Protein AF-A0A2C9CNJ8-F1 (afdb_monomer)

Organism: NCBI:txid1690039

Mean predicted aligned error: 11.67 Å

InterPro domains:
  IPR010980 Cytoch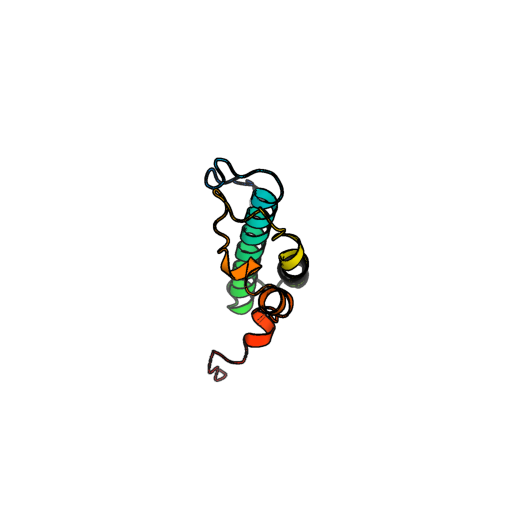rome c/b562 [SSF47175] (25-102)

Foldseek 3Di:
DDDDPPPPDPPPPPPPDPPCVPDDDLQVVLVVLVVQLVVLVVVCVCCVVVVDPDDPVSNVVSVCSNVVSVVCVLVSDDPPSCDPPHPDDCVCVVPVVCNVPPDPVVVCVVPPDPDDDD

Sequence (118 aa):
MRQYIIAITALCATTSTLAHAGATGIVLQRMESMKEMNEASKALALIRAGGLPFEPELLTRVTDLITNNADLIPAQYPDGSFAFPSEALLSIAQNRDDFEAAPPPWLIWPAVLPWHPI

Secondary structure (DSSP, 8-state):
-----------------TT-TT--HHHHHHHHHHHHHHHHHHHHHHHHTT-S---HHHHHHHHHHHHHHHHHTGGG--TTTTSTT----THHHHTHHHHHHPPPTTTSTTSS--PPP-

Structure (mmCIF, N/CA/C/O backbone):
data_AF-A0A2C9CNJ8-F1
#
_entry.id   AF-A0A2C9CNJ8-F1
#
loop_
_atom_site.group_PDB
_atom_site.id
_atom_site.type_symbol
_atom_site.label_atom_id
_atom_site.label_alt_id
_atom_site.label_comp_id
_atom_site.label_asym_id
_atom_site.label_entity_id
_atom_site.label_seq_id
_atom_site.pdbx_PDB_ins_code
_atom_site.Cartn_x
_atom_site.Cartn_y
_atom_site.Cartn_z
_atom_site.occupancy
_atom_site.B_iso_or_equiv
_atom_site.auth_seq_id
_atom_site.auth_comp_id
_atom_site.auth_asym_id
_atom_site.auth_atom_id
_atom_site.pdbx_P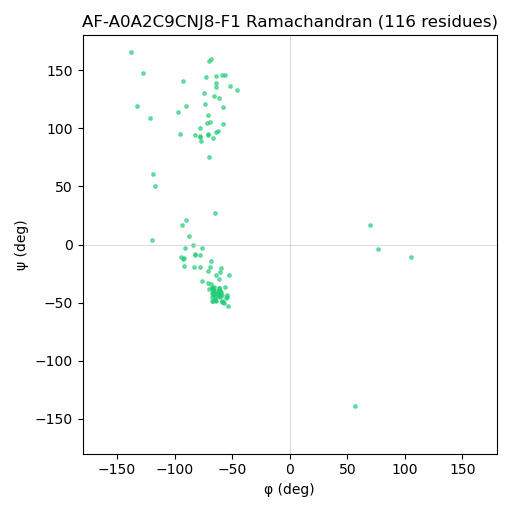DB_model_num
ATOM 1 N N . MET A 1 1 ? -23.565 28.881 34.604 1.00 40.00 1 MET A N 1
ATOM 2 C CA . MET A 1 1 ? -23.096 27.601 34.031 1.00 40.00 1 MET A CA 1
ATOM 3 C C . MET A 1 1 ? -22.437 27.911 32.697 1.00 40.00 1 MET A C 1
ATOM 5 O O . MET A 1 1 ? -23.115 28.431 31.823 1.00 40.00 1 MET A O 1
ATOM 9 N N . ARG A 1 2 ? -21.115 27.738 32.581 1.00 45.72 2 ARG A N 1
ATOM 10 C CA . ARG A 1 2 ? -20.352 28.100 31.377 1.00 45.72 2 ARG A CA 1
ATOM 11 C C . ARG A 1 2 ? -20.168 26.843 30.530 1.00 45.72 2 ARG A C 1
ATOM 13 O O . ARG A 1 2 ? -19.548 25.892 30.988 1.00 45.72 2 ARG A O 1
ATOM 20 N N . GLN A 1 3 ? -20.783 26.822 29.353 1.00 43.72 3 GLN A N 1
ATOM 21 C CA . GLN A 1 3 ? -20.676 25.725 28.394 1.00 43.72 3 GLN A CA 1
ATOM 22 C C . GLN A 1 3 ? -19.288 25.785 27.744 1.00 43.72 3 GLN A C 1
ATOM 24 O O . GLN A 1 3 ? -18.930 26.801 27.152 1.00 43.72 3 GLN A O 1
ATOM 29 N N . TYR A 1 4 ? -18.497 24.721 27.882 1.00 49.22 4 TYR A N 1
ATOM 30 C CA . TYR A 1 4 ? -17.244 24.547 27.152 1.00 49.22 4 TYR A CA 1
ATOM 31 C C . TYR A 1 4 ? -17.543 23.697 25.915 1.00 49.22 4 TYR A C 1
ATOM 33 O O . TYR A 1 4 ? -17.600 22.474 25.997 1.00 49.22 4 TYR A O 1
ATOM 41 N N . ILE A 1 5 ? -17.787 24.347 24.777 1.00 50.28 5 ILE A N 1
ATOM 42 C CA . ILE A 1 5 ? -17.814 23.674 23.476 1.00 50.28 5 ILE A CA 1
ATOM 43 C C . ILE A 1 5 ? -16.353 23.468 23.076 1.00 50.28 5 ILE A C 1
ATOM 45 O O . ILE A 1 5 ? -15.683 24.405 22.645 1.00 50.28 5 ILE A O 1
ATOM 49 N N . ILE A 1 6 ? -15.838 22.256 23.270 1.00 52.06 6 ILE A N 1
ATOM 50 C CA . ILE A 1 6 ? -14.551 21.851 22.701 1.00 52.06 6 ILE A CA 1
ATOM 51 C C . ILE A 1 6 ? -14.840 21.435 21.259 1.00 52.06 6 ILE A C 1
ATOM 53 O O . ILE A 1 6 ? -15.257 20.312 20.992 1.00 52.06 6 ILE A O 1
ATOM 57 N N . ALA A 1 7 ? -14.676 22.375 20.329 1.00 48.88 7 ALA A N 1
ATOM 58 C CA . ALA A 1 7 ? -14.656 22.074 18.907 1.00 48.88 7 ALA A CA 1
ATOM 59 C C . ALA A 1 7 ? -13.334 21.357 18.592 1.00 48.88 7 ALA A C 1
ATOM 61 O O . ALA A 1 7 ? -12.270 21.975 18.582 1.00 48.88 7 ALA A O 1
ATOM 62 N N . ILE A 1 8 ? -13.392 20.040 18.381 1.00 57.75 8 ILE A N 1
ATOM 63 C CA . ILE A 1 8 ? -12.258 19.270 17.866 1.00 57.75 8 ILE A CA 1
ATOM 64 C C . ILE A 1 8 ? -12.207 19.527 16.362 1.00 57.75 8 ILE A C 1
ATOM 66 O O . ILE A 1 8 ? -12.889 18.878 15.572 1.00 57.75 8 ILE A O 1
ATOM 70 N N . THR A 1 9 ? -11.425 20.525 15.964 1.00 52.34 9 THR A N 1
ATOM 71 C CA . THR A 1 9 ? -11.085 20.747 14.561 1.00 52.34 9 THR A CA 1
ATOM 72 C C . THR A 1 9 ? -10.167 19.610 14.123 1.00 52.34 9 THR A C 1
ATOM 74 O O . THR A 1 9 ? -9.000 19.565 14.514 1.00 52.34 9 THR A O 1
ATOM 77 N N . ALA A 1 10 ? -10.698 18.668 13.343 1.00 53.75 10 ALA A N 1
ATOM 78 C CA . ALA A 1 10 ? -9.917 17.613 12.711 1.00 53.75 10 ALA A CA 1
ATOM 79 C C . ALA A 1 10 ? -8.939 18.244 11.706 1.00 53.75 10 ALA A C 1
ATOM 81 O O . ALA A 1 10 ? -9.296 18.583 10.579 1.00 53.75 10 ALA A O 1
ATOM 82 N N . LEU A 1 11 ? -7.698 18.447 12.144 1.00 55.81 11 LEU A N 1
ATOM 83 C CA . LEU A 1 11 ? -6.603 18.881 11.293 1.00 55.81 11 LEU A CA 1
ATOM 84 C C . LEU A 1 11 ? -6.122 17.671 10.481 1.00 55.81 11 LEU A C 1
ATOM 86 O O . LEU A 1 11 ? -5.217 16.952 10.899 1.00 55.81 11 LEU A O 1
ATOM 90 N N . CYS A 1 12 ? -6.721 17.447 9.311 1.00 50.50 12 CYS A N 1
ATOM 91 C CA . CYS A 1 12 ? -6.117 16.616 8.269 1.00 50.50 12 CYS A CA 1
ATOM 92 C C . CYS A 1 12 ? -4.905 17.361 7.689 1.00 50.50 12 CYS A C 1
ATOM 94 O O . CYS A 1 12 ? -4.959 17.936 6.605 1.00 50.50 12 CYS A O 1
ATOM 96 N N . ALA A 1 13 ? -3.801 17.382 8.434 1.00 50.28 13 ALA A N 1
ATOM 97 C CA . ALA A 1 13 ? -2.503 17.714 7.876 1.00 50.28 13 ALA A CA 1
ATOM 98 C C . ALA A 1 13 ? -1.991 16.472 7.138 1.00 50.28 13 ALA A C 1
ATOM 100 O O . ALA A 1 13 ? -1.374 15.590 7.736 1.00 50.28 13 ALA A O 1
ATOM 101 N N . THR A 1 14 ? -2.256 16.388 5.835 1.00 51.00 14 THR A N 1
ATOM 102 C CA . THR A 1 14 ? -1.557 15.444 4.960 1.00 51.00 14 THR A CA 1
ATOM 103 C C . THR A 1 14 ? -0.098 15.877 4.893 1.00 51.00 14 THR A C 1
ATOM 105 O O . THR A 1 14 ? 0.286 16.723 4.087 1.00 51.00 14 THR A O 1
ATOM 108 N N . THR A 1 15 ? 0.728 15.342 5.788 1.00 49.34 15 THR A N 1
ATOM 109 C CA . THR A 1 15 ? 2.177 15.451 5.666 1.00 49.34 15 THR A CA 1
ATOM 110 C C . THR A 1 15 ? 2.596 14.554 4.504 1.00 49.34 15 THR A C 1
ATOM 112 O O . THR A 1 15 ? 2.775 13.341 4.645 1.00 49.34 15 THR A O 1
A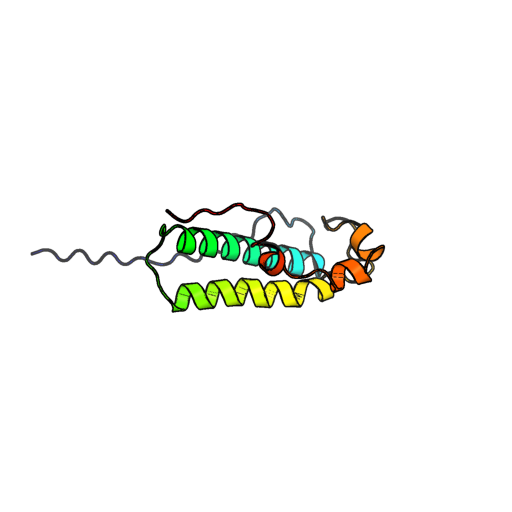TOM 115 N N . SER A 1 16 ? 2.711 15.139 3.313 1.00 48.66 16 SER A N 1
ATOM 116 C CA . SER A 1 16 ? 3.489 14.551 2.228 1.00 48.66 16 SER A CA 1
ATOM 117 C C . SER A 1 16 ? 4.929 14.497 2.725 1.00 48.66 16 SER A C 1
ATOM 119 O O . SER A 1 16 ? 5.647 15.493 2.795 1.00 48.66 16 SER A O 1
ATOM 121 N N . THR A 1 17 ? 5.315 13.328 3.224 1.00 48.69 17 THR A N 1
ATOM 122 C CA . THR A 1 17 ? 6.645 13.098 3.760 1.00 48.69 17 THR A CA 1
ATOM 123 C C . THR A 1 17 ? 7.646 13.315 2.633 1.00 48.69 17 THR A C 1
ATOM 125 O O . THR A 1 17 ? 7.579 12.661 1.591 1.00 48.69 17 THR A O 1
ATOM 128 N N . LEU A 1 18 ? 8.622 14.191 2.880 1.00 54.38 18 LEU A N 1
ATOM 129 C CA . LEU A 1 18 ? 9.824 14.424 2.068 1.00 54.38 18 LEU A CA 1
ATOM 130 C C . LEU A 1 18 ? 10.759 13.185 2.033 1.00 54.38 18 LEU A C 1
ATOM 132 O O . LEU A 1 18 ? 11.969 13.312 1.911 1.00 54.38 18 LEU A O 1
ATOM 136 N N . ALA A 1 19 ? 10.198 11.984 2.198 1.00 53.88 19 ALA A N 1
ATOM 137 C CA . ALA A 1 19 ? 10.857 10.684 2.120 1.00 53.88 19 ALA A CA 1
ATOM 138 C C . ALA A 1 19 ? 10.785 10.091 0.700 1.00 53.88 19 ALA A C 1
ATOM 140 O O . ALA A 1 19 ? 11.593 9.244 0.349 1.00 53.88 19 ALA A O 1
ATOM 141 N N . HIS A 1 20 ? 9.869 10.580 -0.143 1.00 55.66 20 HIS A N 1
ATOM 142 C CA . HIS A 1 20 ? 9.702 10.143 -1.535 1.00 55.66 20 HIS A CA 1
ATOM 143 C C . HIS A 1 20 ? 10.546 10.962 -2.522 1.00 55.66 20 HIS A C 1
ATOM 145 O O . HIS A 1 20 ? 10.193 11.055 -3.696 1.00 55.66 20 HIS A O 1
ATOM 151 N N . ALA A 1 21 ? 11.608 11.637 -2.064 1.00 61.12 21 ALA A N 1
ATOM 152 C CA . ALA A 1 21 ? 12.379 12.562 -2.893 1.00 61.12 21 ALA A CA 1
ATOM 153 C C . ALA A 1 21 ? 12.930 11.845 -4.144 1.00 61.12 21 ALA A C 1
ATOM 155 O O . ALA A 1 21 ? 13.884 11.076 -4.067 1.00 61.12 21 ALA A O 1
ATOM 156 N N . GLY A 1 22 ? 12.295 12.092 -5.296 1.00 71.19 22 GLY A N 1
ATOM 157 C CA . GLY A 1 22 ? 12.639 11.501 -6.593 1.00 71.19 22 GLY A CA 1
ATOM 158 C C . GLY A 1 22 ? 11.689 10.408 -7.097 1.00 71.19 22 GLY A C 1
ATOM 159 O O . GLY A 1 22 ? 11.788 10.036 -8.266 1.00 71.19 22 GLY A O 1
ATOM 160 N N . ALA A 1 23 ? 10.760 9.903 -6.276 1.00 82.50 23 ALA A N 1
ATOM 161 C CA . ALA A 1 23 ? 9.764 8.932 -6.726 1.00 82.50 23 ALA A CA 1
ATOM 162 C C . ALA A 1 23 ? 8.695 9.625 -7.571 1.00 82.50 23 ALA A C 1
ATOM 164 O O . ALA A 1 23 ? 8.137 10.651 -7.188 1.00 82.50 23 ALA A O 1
ATOM 165 N N . THR A 1 24 ? 8.410 9.056 -8.738 1.00 85.12 24 THR A N 1
ATOM 166 C CA . THR A 1 24 ? 7.373 9.533 -9.656 1.00 85.12 24 THR A CA 1
ATOM 167 C C . THR A 1 24 ? 6.595 8.342 -10.213 1.00 85.12 24 THR A C 1
ATOM 169 O O . THR A 1 24 ? 7.021 7.190 -10.081 1.00 85.12 24 THR A O 1
ATOM 172 N N . GLY A 1 25 ? 5.436 8.608 -10.819 1.00 91.31 25 GLY A N 1
ATOM 173 C CA . GLY A 1 25 ? 4.616 7.578 -11.457 1.00 91.31 25 GLY A CA 1
ATOM 174 C C . GLY A 1 25 ? 4.233 6.438 -10.508 1.00 91.31 25 GLY A C 1
ATOM 175 O O . GLY A 1 25 ? 3.929 6.669 -9.338 1.00 91.31 25 GLY A O 1
ATOM 176 N N . ILE A 1 26 ? 4.274 5.202 -11.014 1.00 93.81 26 ILE A N 1
ATOM 177 C CA . ILE A 1 26 ? 3.814 4.005 -10.290 1.00 93.81 26 ILE A CA 1
ATOM 178 C C . ILE A 1 26 ? 4.596 3.734 -8.995 1.00 93.81 26 ILE A C 1
ATOM 180 O O . ILE A 1 26 ? 4.039 3.216 -8.030 1.00 93.81 26 ILE A O 1
ATOM 184 N N . VAL A 1 27 ? 5.877 4.126 -8.942 1.00 93.00 27 VAL A N 1
ATOM 185 C CA . VAL A 1 27 ? 6.712 3.959 -7.742 1.00 93.00 27 VAL A CA 1
ATOM 186 C C . VAL A 1 27 ? 6.212 4.860 -6.616 1.00 93.00 27 VAL A C 1
ATOM 188 O O . VAL A 1 27 ? 6.106 4.406 -5.483 1.00 93.00 27 VAL A O 1
ATOM 191 N N . LEU A 1 28 ? 5.846 6.109 -6.925 1.00 90.88 28 LEU A N 1
ATOM 192 C CA . LEU A 1 28 ? 5.253 7.009 -5.935 1.00 90.88 28 LEU A CA 1
ATOM 193 C C . LEU A 1 28 ? 3.888 6.491 -5.471 1.00 90.88 28 LEU A C 1
ATOM 195 O O . LEU A 1 28 ? 3.659 6.378 -4.271 1.00 90.88 28 LEU A O 1
ATOM 199 N N . GLN A 1 29 ? 3.027 6.108 -6.419 1.00 91.75 29 GLN A N 1
ATOM 200 C CA . GLN A 1 29 ? 1.673 5.626 -6.129 1.00 91.75 29 GLN A CA 1
ATOM 201 C C . GLN A 1 29 ? 1.679 4.455 -5.141 1.00 91.75 29 GLN A C 1
ATOM 203 O O . GLN A 1 29 ? 0.935 4.471 -4.165 1.00 91.75 29 GLN A O 1
ATOM 208 N N . ARG A 1 30 ? 2.562 3.467 -5.331 1.00 92.94 30 ARG A N 1
ATOM 209 C CA . ARG A 1 30 ? 2.621 2.321 -4.416 1.00 92.94 30 ARG A CA 1
ATOM 210 C C . ARG A 1 30 ? 3.182 2.653 -3.043 1.00 92.94 30 ARG A C 1
ATOM 212 O O . ARG A 1 30 ? 2.769 2.057 -2.055 1.00 92.94 30 ARG A O 1
ATOM 219 N N . MET A 1 31 ? 4.122 3.594 -2.960 1.00 91.38 31 MET A N 1
ATOM 220 C CA . MET A 1 31 ? 4.649 4.033 -1.668 1.00 91.38 31 MET A CA 1
ATOM 221 C C . MET A 1 31 ? 3.565 4.771 -0.866 1.00 91.38 31 MET A C 1
ATOM 223 O O . MET A 1 31 ? 3.447 4.554 0.340 1.00 91.38 31 MET A O 1
ATOM 227 N N . GLU A 1 32 ? 2.726 5.567 -1.536 1.00 91.00 32 GLU A N 1
ATOM 228 C CA . GLU A 1 32 ? 1.552 6.206 -0.930 1.00 91.00 32 GLU A CA 1
ATOM 229 C C . GLU A 1 32 ? 0.504 5.173 -0.485 1.00 91.00 32 GLU A C 1
ATOM 231 O O . GLU A 1 32 ? 0.093 5.204 0.677 1.00 91.00 32 GLU A O 1
ATOM 236 N N . SER A 1 33 ? 0.160 4.202 -1.340 1.00 89.94 33 SER A N 1
ATOM 237 C CA . SER A 1 33 ? -0.729 3.079 -0.989 1.00 89.94 33 SER A CA 1
ATOM 238 C C . SER A 1 33 ? -0.230 2.293 0.229 1.00 89.94 33 SER A C 1
ATOM 240 O O . SER A 1 33 ? -0.983 2.019 1.165 1.00 89.94 33 SER A O 1
ATOM 242 N N . MET A 1 34 ? 1.065 1.968 0.276 1.00 90.31 34 MET A N 1
ATOM 243 C CA . MET A 1 34 ? 1.668 1.257 1.409 1.00 90.31 34 MET A CA 1
ATOM 244 C C . MET A 1 34 ? 1.648 2.087 2.698 1.00 90.31 34 MET A C 1
ATOM 246 O O . MET A 1 34 ? 1.447 1.536 3.785 1.00 90.31 34 MET A O 1
ATOM 250 N N . LYS A 1 35 ? 1.832 3.410 2.604 1.00 88.31 35 LYS A N 1
ATOM 251 C CA . LYS A 1 35 ? 1.717 4.316 3.753 1.00 88.31 35 LYS A CA 1
ATOM 252 C C . LYS A 1 35 ? 0.290 4.328 4.304 1.00 88.31 35 LYS A C 1
ATOM 254 O O . LYS A 1 35 ? 0.117 4.152 5.509 1.00 88.31 35 LYS A O 1
ATOM 259 N N . GLU A 1 36 ? -0.707 4.485 3.439 1.00 90.62 36 GLU A N 1
ATOM 260 C CA . GLU A 1 36 ? -2.119 4.479 3.830 1.00 90.62 36 GLU A CA 1
ATOM 261 C C . GLU A 1 36 ? -2.515 3.142 4.475 1.00 90.62 36 GLU A C 1
ATOM 263 O O . GLU A 1 36 ? -3.099 3.115 5.561 1.00 90.62 36 GLU A O 1
ATOM 268 N N . MET A 1 37 ? -2.101 2.020 3.879 1.00 89.06 37 MET A N 1
ATOM 269 C CA . MET A 1 37 ? -2.345 0.688 4.433 1.00 89.06 37 MET A CA 1
ATOM 270 C C . MET A 1 37 ? -1.683 0.492 5.811 1.00 89.06 37 MET A C 1
ATOM 272 O O . MET A 1 37 ? -2.274 -0.134 6.697 1.00 89.06 37 MET A O 1
ATOM 276 N N . ASN A 1 38 ? -0.482 1.038 6.036 1.00 87.50 38 ASN A N 1
ATOM 277 C CA . ASN A 1 38 ? 0.198 1.005 7.339 1.00 87.50 38 ASN A CA 1
ATOM 278 C C . ASN A 1 38 ? -0.576 1.806 8.401 1.00 87.50 38 ASN A C 1
ATOM 280 O O . ASN A 1 38 ? -0.801 1.320 9.512 1.00 87.50 38 ASN A O 1
ATOM 284 N N . GLU A 1 39 ? -1.016 3.017 8.060 1.00 89.50 39 GLU A N 1
ATOM 285 C CA . GLU A 1 39 ? -1.824 3.859 8.948 1.00 89.50 39 GLU A CA 1
ATOM 286 C C . GLU A 1 39 ? -3.158 3.183 9.306 1.00 89.50 39 GLU A C 1
ATOM 288 O O . GLU A 1 39 ? -3.506 3.100 10.488 1.00 89.50 39 GLU A O 1
ATOM 293 N N . ALA A 1 40 ? -3.846 2.598 8.322 1.00 89.81 40 ALA A N 1
ATOM 294 C CA . ALA A 1 40 ? -5.067 1.829 8.540 1.00 89.81 40 ALA A CA 1
ATOM 295 C C . ALA A 1 40 ? -4.817 0.594 9.430 1.00 89.81 40 ALA A C 1
ATOM 297 O O . ALA A 1 40 ? -5.542 0.360 10.398 1.00 89.81 40 ALA A O 1
ATOM 298 N N . SER A 1 41 ? -3.737 -0.155 9.189 1.00 88.12 41 SER A N 1
ATOM 299 C CA . SER A 1 41 ? -3.372 -1.323 10.006 1.00 88.12 41 SER A CA 1
ATOM 300 C C . SER A 1 41 ? -3.126 -0.956 11.476 1.00 88.12 41 SER A C 1
ATOM 302 O O . SER A 1 41 ? -3.549 -1.677 12.383 1.00 88.12 41 SER A O 1
ATOM 304 N N . LYS A 1 42 ? -2.494 0.196 11.737 1.00 88.88 42 LYS A N 1
ATOM 305 C CA . LYS A 1 42 ? -2.310 0.727 13.099 1.00 88.88 42 LYS A CA 1
ATOM 306 C C . LYS A 1 42 ? -3.636 1.101 13.753 1.00 88.88 42 LYS A C 1
ATOM 308 O O . LYS A 1 42 ? -3.845 0.773 14.921 1.00 88.88 42 LYS A O 1
ATOM 313 N N . ALA A 1 43 ? -4.535 1.753 13.017 1.00 89.31 43 ALA A N 1
ATOM 314 C CA . ALA A 1 43 ? -5.864 2.086 13.521 1.00 89.31 43 ALA A CA 1
ATOM 315 C C . ALA A 1 43 ? -6.656 0.820 13.891 1.00 89.31 43 ALA A C 1
ATOM 317 O O . ALA A 1 43 ? -7.235 0.755 14.977 1.00 89.31 43 ALA A O 1
ATOM 318 N N . LEU A 1 44 ? -6.605 -0.220 13.052 1.00 89.12 44 LEU A N 1
ATOM 319 C CA . LEU A 1 44 ? -7.245 -1.507 13.327 1.00 89.12 44 LEU A CA 1
ATOM 320 C C . LEU A 1 44 ? -6.692 -2.165 14.599 1.00 89.12 44 LEU A C 1
ATOM 322 O O . LEU A 1 44 ? -7.461 -2.667 15.421 1.00 89.12 44 LEU A O 1
ATOM 326 N N . ALA A 1 45 ? -5.369 -2.135 14.793 1.00 87.06 45 ALA A N 1
ATOM 327 C CA . ALA A 1 45 ? -4.734 -2.657 16.001 1.00 87.06 45 ALA A CA 1
ATOM 328 C C . ALA A 1 45 ? -5.195 -1.913 17.268 1.00 87.06 45 ALA A C 1
ATOM 330 O O . ALA A 1 45 ? -5.467 -2.552 18.284 1.00 87.06 45 ALA A O 1
ATOM 331 N N . LEU A 1 46 ? -5.344 -0.584 17.201 1.00 88.06 46 LEU A N 1
ATOM 332 C CA . LEU A 1 46 ? -5.855 0.226 18.312 1.00 88.06 46 LEU A CA 1
ATOM 333 C C . LEU A 1 46 ? -7.325 -0.072 18.631 1.00 88.06 46 LEU A C 1
ATOM 335 O O . LEU A 1 46 ? -7.660 -0.216 19.807 1.00 88.06 46 LEU A O 1
ATOM 339 N N . ILE A 1 47 ? -8.183 -0.217 17.612 1.00 86.38 47 ILE A N 1
ATOM 340 C CA . ILE A 1 47 ? -9.589 -0.628 17.787 1.00 86.38 47 ILE A CA 1
ATOM 341 C C . ILE A 1 47 ? -9.645 -1.992 18.483 1.00 86.38 47 ILE A C 1
ATOM 343 O O . ILE A 1 47 ? -10.337 -2.150 19.487 1.00 86.38 47 ILE A O 1
ATOM 347 N N . ARG A 1 48 ? -8.868 -2.967 17.995 1.00 87.00 48 ARG A N 1
ATOM 348 C CA . ARG A 1 48 ? -8.811 -4.320 18.566 1.00 87.00 48 ARG A CA 1
ATOM 349 C C . ARG A 1 48 ? -8.331 -4.328 20.017 1.00 87.00 48 ARG A C 1
ATOM 351 O O . ARG A 1 48 ? -8.821 -5.125 20.809 1.00 87.00 48 ARG A O 1
ATOM 358 N N . ALA A 1 49 ? -7.377 -3.467 20.359 1.00 88.19 49 ALA A N 1
ATOM 359 C CA . ALA A 1 49 ? -6.853 -3.347 21.716 1.00 88.19 49 ALA A CA 1
ATOM 360 C C . ALA A 1 49 ? -7.801 -2.603 22.679 1.00 88.19 49 ALA A C 1
ATOM 362 O O . ALA A 1 49 ? -7.471 -2.461 23.854 1.00 88.19 49 ALA A O 1
ATOM 363 N N . GLY A 1 50 ? -8.944 -2.092 22.201 1.00 89.44 50 GLY A N 1
ATOM 364 C CA . GLY A 1 50 ? 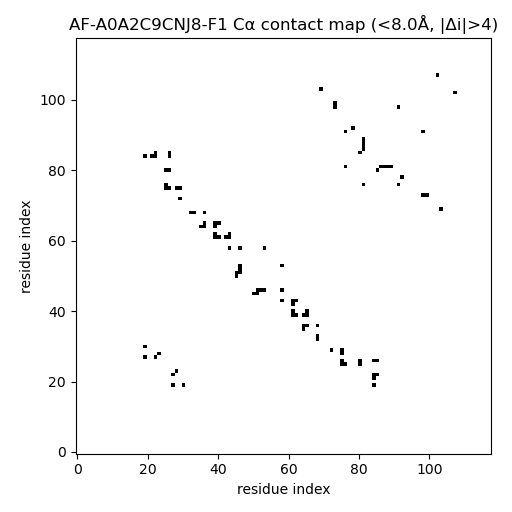-9.840 -1.245 22.993 1.00 89.44 50 GLY A CA 1
ATOM 365 C C . GLY A 1 50 ? -9.259 0.142 23.294 1.00 89.44 50 GLY A C 1
ATOM 366 O O . GLY A 1 50 ? -9.739 0.828 24.192 1.00 89.44 50 GLY A O 1
ATOM 367 N N . GLY A 1 51 ? -8.218 0.562 22.565 1.00 85.00 51 GLY A N 1
ATOM 368 C CA . GLY A 1 51 ? -7.572 1.869 22.723 1.00 85.00 51 GLY A CA 1
ATOM 369 C C . GLY A 1 51 ? -8.351 3.026 22.091 1.00 85.00 51 GLY A C 1
ATOM 370 O O . GLY A 1 51 ? -8.005 4.186 22.303 1.00 85.00 51 GLY A O 1
ATOM 371 N N . LEU A 1 52 ? -9.398 2.718 21.323 1.00 81.75 52 LEU A N 1
ATOM 372 C CA . LEU A 1 52 ? -10.343 3.671 20.748 1.00 81.75 52 LEU A CA 1
ATOM 373 C C . LEU A 1 52 ? -11.773 3.247 21.110 1.00 81.75 52 LEU A C 1
ATOM 375 O O . LEU A 1 52 ? -12.036 2.043 21.196 1.00 81.75 52 LEU A O 1
ATOM 379 N N . PRO A 1 53 ? -12.709 4.199 21.286 1.00 85.44 53 PRO A N 1
ATOM 380 C CA . PRO A 1 53 ? -14.131 3.884 21.320 1.00 85.44 53 PRO A CA 1
ATOM 381 C C . PRO A 1 53 ? -14.521 3.070 20.085 1.00 85.44 53 PRO A C 1
ATOM 383 O O . PRO A 1 53 ? -14.074 3.359 18.972 1.00 85.44 53 PRO A O 1
ATOM 386 N N . PHE A 1 54 ? -15.326 2.030 20.286 1.00 85.31 54 PHE A N 1
ATOM 387 C CA . PHE A 1 54 ? -15.792 1.209 19.180 1.00 85.31 54 PHE A CA 1
ATOM 388 C C . PHE A 1 54 ? -16.800 1.992 18.335 1.00 85.31 54 PHE A C 1
ATOM 390 O O . PHE A 1 54 ? -17.918 2.244 18.775 1.00 85.31 54 PHE A O 1
ATOM 397 N N . GLU A 1 55 ? -16.399 2.321 17.110 1.00 93.19 55 GLU A N 1
ATOM 398 C CA . GLU A 1 55 ? -17.222 3.000 16.110 1.00 93.19 55 GLU A CA 1
ATOM 399 C C . GLU A 1 55 ? -17.309 2.111 14.854 1.00 93.19 55 GLU A C 1
ATOM 401 O O . GLU A 1 55 ? -16.306 1.956 14.147 1.00 93.19 55 GLU A O 1
ATOM 406 N N . PRO A 1 56 ? -18.471 1.499 14.546 1.00 92.00 56 PRO A N 1
ATOM 407 C CA . PRO A 1 56 ? -18.617 0.571 13.417 1.00 92.00 56 PRO A CA 1
ATOM 408 C C . PRO A 1 56 ? -18.210 1.165 12.063 1.00 92.00 56 PRO A C 1
ATOM 410 O O . PRO A 1 56 ? -17.618 0.479 11.226 1.00 92.00 56 PRO A O 1
ATOM 413 N N . GLU A 1 57 ? -18.495 2.451 11.853 1.00 94.31 57 GLU A N 1
ATOM 414 C CA . GLU A 1 57 ? -18.129 3.166 10.627 1.00 94.31 57 GLU A CA 1
ATOM 415 C C . GLU A 1 57 ? -16.612 3.323 10.484 1.00 94.31 57 GLU A C 1
ATOM 417 O O . GLU A 1 57 ? -16.075 3.202 9.382 1.00 94.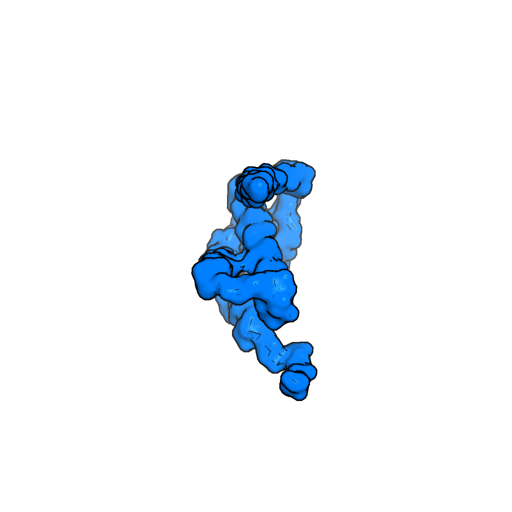31 57 GLU A O 1
ATOM 422 N N . LEU A 1 58 ? -15.905 3.559 11.596 1.00 90.75 58 LEU A N 1
ATOM 423 C CA . LEU A 1 58 ? -14.447 3.633 11.604 1.00 90.75 58 LEU A CA 1
ATOM 424 C C . LEU A 1 58 ? -13.837 2.266 11.295 1.00 90.75 58 LEU A C 1
ATOM 426 O O . LEU A 1 58 ? -12.927 2.187 10.474 1.00 90.75 58 LEU A O 1
ATOM 430 N N . LEU A 1 59 ? -14.352 1.202 11.921 1.00 91.94 59 LEU A N 1
ATOM 431 C CA . LEU A 1 59 ? -13.897 -0.161 11.653 1.00 91.94 59 LEU A CA 1
ATOM 432 C C . LEU A 1 59 ? -14.060 -0.508 10.170 1.00 91.94 59 LEU A C 1
ATOM 434 O O . LEU A 1 59 ? -13.090 -0.936 9.555 1.00 91.94 59 LEU A O 1
ATOM 438 N N . THR A 1 60 ? -15.242 -0.248 9.601 1.00 93.81 60 THR A N 1
ATOM 439 C CA . THR A 1 60 ? -15.543 -0.513 8.184 1.00 93.81 60 THR A CA 1
ATOM 440 C C . THR A 1 60 ? -14.593 0.255 7.267 1.00 93.81 60 THR A C 1
ATOM 442 O O . THR A 1 60 ? -13.931 -0.331 6.419 1.00 93.81 60 THR A O 1
ATOM 445 N N . ARG A 1 61 ? -14.429 1.563 7.495 1.00 93.69 61 ARG A N 1
ATOM 446 C CA . ARG A 1 61 ? -13.523 2.400 6.697 1.00 93.69 61 ARG A CA 1
ATOM 447 C C . ARG A 1 61 ? -12.078 1.901 6.743 1.00 93.69 61 ARG A C 1
ATOM 449 O O . ARG A 1 61 ? -11.405 1.874 5.719 1.00 93.69 61 ARG A O 1
ATOM 456 N N . VAL A 1 62 ? -11.590 1.531 7.926 1.00 92.62 62 VAL A N 1
ATOM 457 C CA . VAL A 1 62 ? -10.220 1.035 8.102 1.00 92.62 62 VAL A CA 1
ATOM 458 C C . VAL A 1 62 ? -10.033 -0.314 7.407 1.00 92.62 62 VAL A C 1
ATOM 460 O O . VAL A 1 62 ? -9.012 -0.518 6.753 1.00 92.62 62 VAL A O 1
ATOM 463 N N . THR A 1 63 ? -11.006 -1.224 7.501 1.00 90.94 63 THR A N 1
ATOM 464 C CA . THR A 1 63 ? -10.941 -2.511 6.796 1.00 90.94 63 THR A CA 1
ATOM 465 C C . THR A 1 63 ? -11.028 -2.345 5.282 1.00 90.94 63 THR A C 1
ATOM 467 O O . THR A 1 63 ? -10.293 -3.020 4.562 1.00 90.94 63 THR A O 1
ATOM 470 N N . ASP A 1 64 ? -11.845 -1.411 4.795 1.00 93.50 64 ASP A N 1
ATOM 471 C CA . ASP A 1 64 ? -11.958 -1.101 3.367 1.00 93.50 64 ASP A CA 1
ATOM 472 C C . ASP A 1 64 ? -10.642 -0.533 2.822 1.00 93.50 64 ASP A C 1
ATOM 474 O O . ASP A 1 64 ? -10.178 -0.945 1.766 1.00 93.50 64 ASP A O 1
ATOM 478 N N . LEU A 1 65 ? -9.983 0.369 3.557 1.00 91.44 65 LEU A N 1
ATOM 479 C CA . LEU A 1 65 ? -8.679 0.907 3.153 1.00 91.44 65 LEU A CA 1
ATOM 480 C C . LEU A 1 65 ? -7.609 -0.180 3.028 1.00 91.44 65 LEU A C 1
ATOM 482 O O . LEU A 1 65 ? -6.817 -0.152 2.088 1.00 91.44 65 LEU A O 1
ATOM 486 N N . ILE A 1 66 ? -7.584 -1.132 3.963 1.00 89.94 66 ILE A N 1
ATOM 487 C CA . ILE A 1 66 ? -6.624 -2.242 3.948 1.00 89.94 66 ILE A CA 1
ATOM 488 C C . ILE A 1 66 ? -6.905 -3.184 2.772 1.00 89.94 66 ILE A C 1
ATOM 490 O O . ILE A 1 66 ? -5.984 -3.534 2.037 1.00 89.94 66 ILE A O 1
ATOM 494 N N . THR A 1 67 ? -8.163 -3.588 2.592 1.00 90.44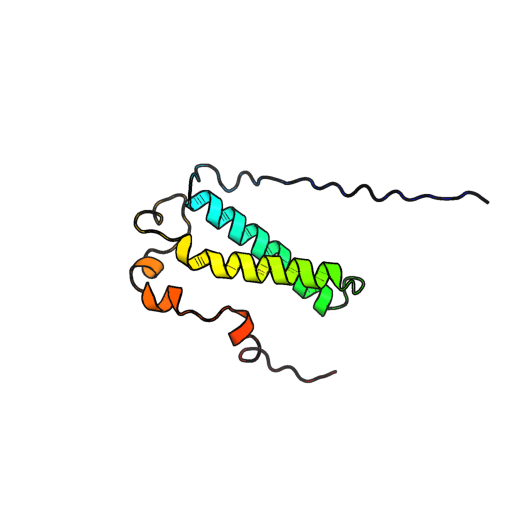 67 THR A N 1
ATOM 495 C CA . THR A 1 67 ? -8.563 -4.539 1.541 1.00 90.44 67 THR A CA 1
ATOM 496 C C . THR A 1 67 ? -8.381 -3.946 0.148 1.00 90.44 67 THR A C 1
ATOM 498 O O . THR A 1 67 ? -7.691 -4.545 -0.672 1.00 90.44 67 THR A O 1
ATOM 501 N N . ASN A 1 68 ? -8.863 -2.722 -0.081 1.00 90.81 68 ASN A N 1
ATOM 502 C CA . ASN A 1 68 ? -8.710 -2.040 -1.365 1.00 90.81 68 ASN A CA 1
ATOM 503 C C . ASN A 1 68 ? -7.236 -1.823 -1.732 1.00 90.81 68 ASN A C 1
ATOM 505 O O . ASN A 1 68 ? -6.859 -2.033 -2.881 1.00 90.81 68 ASN A O 1
ATOM 509 N N . ASN A 1 69 ? -6.384 -1.415 -0.780 1.00 89.19 69 ASN A N 1
ATOM 510 C CA . ASN A 1 69 ? -4.957 -1.261 -1.072 1.00 89.19 69 ASN A CA 1
ATOM 511 C C . ASN A 1 69 ? -4.294 -2.609 -1.371 1.00 89.19 69 ASN A C 1
ATOM 513 O O . ASN A 1 69 ? -3.481 -2.673 -2.289 1.00 89.19 69 ASN A O 1
ATOM 517 N N . ALA A 1 70 ? -4.646 -3.682 -0.659 1.00 88.12 70 ALA A N 1
ATOM 518 C CA . ALA A 1 70 ? -4.081 -5.003 -0.922 1.00 88.12 70 ALA A CA 1
ATOM 519 C C . ALA A 1 70 ? -4.441 -5.546 -2.310 1.00 88.12 70 ALA A C 1
ATOM 521 O O . ALA A 1 70 ? -3.564 -6.080 -2.987 1.00 88.12 70 ALA A O 1
ATOM 522 N N . ASP A 1 71 ? -5.675 -5.335 -2.769 1.00 89.06 71 ASP A N 1
ATOM 523 C CA . ASP A 1 71 ? -6.113 -5.753 -4.106 1.00 89.06 71 ASP A CA 1
ATOM 524 C C . ASP A 1 71 ? -5.348 -5.024 -5.228 1.00 89.06 71 ASP A C 1
ATOM 526 O O . ASP A 1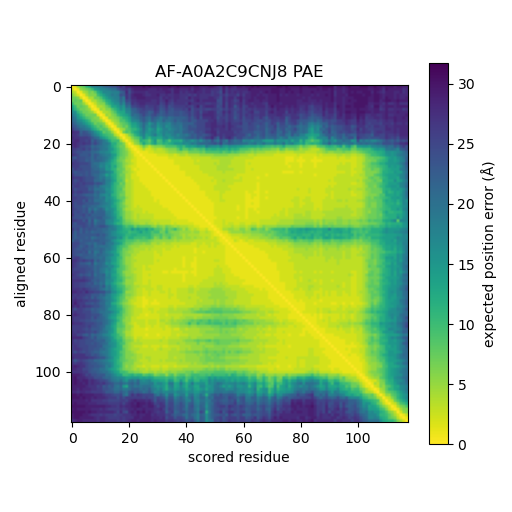 71 ? -5.178 -5.554 -6.328 1.00 89.06 71 ASP A O 1
ATOM 530 N N . LEU A 1 72 ? -4.836 -3.819 -4.956 1.00 89.62 72 LEU A N 1
ATOM 531 C CA . LEU A 1 72 ? -4.048 -3.032 -5.909 1.00 89.62 72 LEU A CA 1
ATOM 532 C C . LEU A 1 72 ? -2.564 -3.423 -5.956 1.00 89.62 72 LEU A C 1
ATOM 534 O O . LEU A 1 72 ? -1.895 -3.093 -6.940 1.00 89.62 72 LEU A O 1
ATOM 538 N N . ILE A 1 73 ? -2.040 -4.108 -4.930 1.00 89.69 73 ILE A N 1
ATOM 539 C CA . ILE A 1 73 ? -0.602 -4.387 -4.787 1.00 89.69 73 ILE A CA 1
ATOM 540 C C . ILE A 1 73 ? -0.026 -5.060 -6.039 1.00 89.69 73 ILE A C 1
ATOM 542 O O . ILE A 1 73 ? 0.929 -4.505 -6.577 1.00 89.69 73 ILE A O 1
ATOM 546 N N . PRO A 1 74 ? -0.571 -6.167 -6.580 1.00 90.50 74 PRO A N 1
ATOM 547 C CA . PRO A 1 74 ? 0.019 -6.836 -7.744 1.00 90.50 74 PRO A CA 1
ATOM 548 C C . PRO A 1 74 ? 0.226 -5.919 -8.959 1.00 90.50 74 PRO A C 1
ATOM 550 O O . PRO A 1 74 ? 1.297 -5.901 -9.574 1.00 90.50 74 PRO A O 1
ATOM 553 N N . ALA A 1 75 ? -0.769 -5.079 -9.258 1.00 91.69 75 ALA A N 1
ATOM 554 C CA . ALA A 1 75 ? -0.750 -4.166 -10.400 1.00 91.69 75 ALA A CA 1
ATOM 555 C C . ALA A 1 75 ? 0.277 -3.024 -10.253 1.00 91.69 75 ALA A C 1
ATOM 557 O O . ALA A 1 75 ? 0.687 -2.416 -11.243 1.00 91.69 75 ALA A O 1
ATOM 558 N N . GLN A 1 76 ? 0.725 -2.739 -9.029 1.00 93.69 76 GLN A N 1
ATOM 559 C CA . GLN A 1 76 ? 1.662 -1.661 -8.719 1.00 93.69 76 GLN A CA 1
ATOM 560 C C . GLN A 1 76 ? 3.149 -2.032 -8.903 1.00 93.69 76 GLN A C 1
ATOM 562 O O . GLN A 1 76 ? 4.030 -1.180 -8.726 1.00 93.69 76 GLN A O 1
ATOM 567 N N . TYR A 1 77 ? 3.460 -3.271 -9.301 1.00 94.31 77 TYR A N 1
ATOM 568 C CA . TYR A 1 77 ? 4.831 -3.737 -9.561 1.00 94.31 77 TYR A CA 1
ATOM 569 C C . TYR A 1 77 ? 5.019 -4.175 -11.023 1.00 94.31 77 TYR A C 1
ATOM 571 O O . TYR A 1 77 ? 5.341 -5.334 -11.287 1.00 94.31 77 TYR A O 1
ATOM 579 N N . PRO A 1 78 ? 4.834 -3.284 -12.016 1.00 93.56 78 PRO A N 1
ATOM 580 C CA . PRO A 1 78 ? 5.141 -3.615 -13.403 1.00 93.56 78 PRO A CA 1
ATOM 581 C C . PRO A 1 78 ? 6.653 -3.770 -13.613 1.00 93.56 78 PRO A C 1
ATOM 583 O O . PRO A 1 78 ? 7.471 -3.238 -12.850 1.00 93.56 78 PRO A O 1
ATOM 586 N N . ASP A 1 79 ? 7.026 -4.466 -14.683 1.00 90.25 79 ASP A N 1
ATOM 587 C CA . ASP A 1 79 ? 8.423 -4.605 -15.087 1.00 90.25 79 ASP A 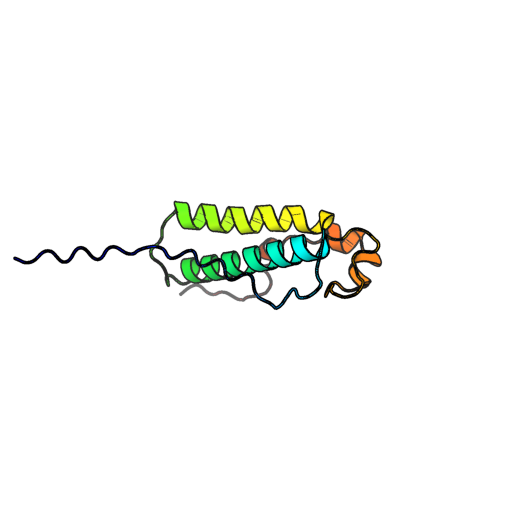CA 1
ATOM 588 C C . ASP A 1 79 ? 9.091 -3.238 -15.287 1.00 90.25 79 ASP A C 1
ATOM 590 O O . ASP A 1 79 ? 8.469 -2.253 -15.686 1.00 90.25 79 ASP A O 1
ATOM 594 N N . GLY A 1 80 ? 10.379 -3.160 -14.954 1.00 89.12 80 GLY A N 1
ATOM 595 C CA . GLY A 1 80 ? 11.144 -1.912 -15.022 1.00 89.12 80 GLY A CA 1
ATOM 596 C C . GLY A 1 80 ? 10.882 -0.920 -13.879 1.00 89.12 80 GLY A C 1
ATOM 597 O O . GLY A 1 80 ? 11.588 0.080 -13.789 1.00 89.12 80 GLY A O 1
ATOM 598 N N . SER A 1 81 ? 9.950 -1.196 -12.957 1.00 92.81 81 SER A N 1
ATOM 599 C CA . SER A 1 81 ? 9.661 -0.303 -11.819 1.00 92.81 81 SER A CA 1
ATOM 600 C C . SER A 1 81 ? 10.533 -0.535 -10.574 1.00 92.81 81 SER A C 1
ATOM 602 O O . SER A 1 81 ? 10.265 0.050 -9.530 1.00 92.81 81 SER A O 1
ATOM 604 N N . PHE A 1 82 ? 11.560 -1.385 -10.647 1.00 92.19 82 PHE A N 1
ATOM 605 C CA . PHE A 1 82 ? 12.350 -1.819 -9.481 1.00 92.19 82 PHE A CA 1
ATOM 606 C C . PHE A 1 82 ? 13.599 -0.973 -9.209 1.00 92.19 82 PHE A C 1
ATOM 608 O O . PHE A 1 82 ? 14.212 -1.107 -8.155 1.00 92.19 82 PHE A O 1
ATOM 615 N N . ALA A 1 83 ? 13.997 -0.116 -10.150 1.00 88.62 83 ALA A N 1
ATOM 616 C CA . ALA A 1 83 ? 15.155 0.754 -9.977 1.00 88.62 83 ALA A CA 1
ATOM 617 C C . ALA A 1 83 ? 14.889 1.854 -8.936 1.00 88.62 83 ALA A C 1
ATOM 619 O O . ALA A 1 83 ? 13.738 2.224 -8.688 1.00 88.62 83 ALA A O 1
ATOM 620 N N . PHE A 1 84 ? 15.962 2.408 -8.359 1.00 86.88 84 PHE A N 1
ATOM 621 C CA . PHE A 1 84 ? 15.882 3.572 -7.471 1.00 86.88 84 PHE A CA 1
ATOM 622 C C . PHE A 1 84 ? 14.963 4.648 -8.083 1.00 86.88 84 PHE A C 1
ATOM 624 O O . PHE A 1 84 ? 15.104 4.947 -9.273 1.00 86.88 84 PHE A O 1
ATOM 631 N N . PRO A 1 85 ? 14.024 5.225 -7.315 1.00 91.00 85 PRO A N 1
ATOM 632 C CA . PRO A 1 85 ? 13.913 5.225 -5.847 1.00 91.00 85 PRO A CA 1
ATOM 633 C C . PRO A 1 85 ? 13.038 4.111 -5.256 1.00 91.00 85 PRO A C 1
ATOM 635 O O . PRO A 1 85 ? 12.606 4.202 -4.112 1.00 91.00 85 PRO A O 1
ATOM 638 N N . SER A 1 86 ? 12.747 3.065 -6.022 1.00 91.44 86 SER A N 1
ATOM 639 C CA . SER A 1 86 ? 12.019 1.910 -5.510 1.00 91.44 86 SER A CA 1
ATOM 640 C C . SER A 1 86 ? 12.792 1.164 -4.416 1.00 91.44 86 SER A C 1
ATOM 642 O O . SER A 1 86 ? 13.958 0.828 -4.601 1.00 91.44 86 SER A O 1
ATOM 644 N N . GLU A 1 87 ? 12.093 0.795 -3.340 1.00 90.94 87 GLU A N 1
ATOM 645 C CA . GLU A 1 87 ? 12.558 -0.183 -2.338 1.00 90.94 87 GLU A CA 1
ATOM 646 C C . GLU A 1 87 ? 12.136 -1.630 -2.670 1.00 90.94 87 GLU A C 1
ATOM 648 O O . GLU A 1 87 ? 12.489 -2.576 -1.968 1.00 90.94 87 GLU A O 1
ATOM 653 N N . ALA A 1 88 ? 11.370 -1.824 -3.748 1.00 92.56 88 ALA A N 1
ATOM 654 C CA . ALA A 1 88 ? 10.939 -3.139 -4.207 1.00 92.56 88 ALA A CA 1
ATOM 655 C C . ALA A 1 88 ? 12.132 -3.982 -4.676 1.00 92.56 88 ALA A C 1
ATOM 657 O O . ALA A 1 88 ? 12.898 -3.562 -5.545 1.00 92.56 88 ALA A O 1
ATOM 658 N N . LEU A 1 89 ? 12.251 -5.197 -4.143 1.00 92.75 89 LEU A N 1
ATOM 659 C CA . LEU A 1 89 ? 13.292 -6.140 -4.538 1.00 92.75 89 LEU A CA 1
ATOM 660 C C . LEU A 1 89 ? 13.009 -6.726 -5.928 1.00 92.75 89 LEU A C 1
ATOM 662 O O . LEU A 1 89 ? 11.867 -7.043 -6.260 1.00 92.75 89 LEU A O 1
ATOM 666 N N . LEU A 1 90 ? 14.069 -6.970 -6.706 1.00 92.88 90 LEU A N 1
ATOM 667 C CA . LEU A 1 90 ? 13.980 -7.662 -8.003 1.00 92.88 90 LEU A CA 1
ATOM 668 C C . LEU A 1 90 ? 13.411 -9.086 -7.888 1.00 92.88 90 LEU A C 1
ATOM 670 O O . LEU A 1 90 ? 12.906 -9.621 -8.873 1.00 92.88 90 LEU A O 1
ATOM 674 N N . SER A 1 91 ? 13.449 -9.685 -6.695 1.00 92.62 91 SER A N 1
ATOM 675 C CA . SER A 1 91 ? 12.851 -10.995 -6.432 1.00 92.62 91 SER A CA 1
ATOM 676 C C . SER A 1 91 ? 11.341 -11.029 -6.673 1.00 92.62 91 SER A C 1
ATOM 678 O O . SER A 1 91 ? 10.819 -12.100 -6.959 1.00 92.62 91 SER A O 1
ATOM 680 N N . ILE A 1 92 ? 10.647 -9.886 -6.611 1.00 92.44 92 ILE A N 1
ATOM 681 C CA . ILE A 1 92 ? 9.224 -9.783 -6.970 1.00 92.44 92 ILE A CA 1
ATOM 682 C C . ILE A 1 92 ? 9.021 -10.101 -8.457 1.00 92.44 92 ILE A C 1
ATOM 684 O O . ILE A 1 92 ? 8.099 -10.824 -8.811 1.00 92.44 92 ILE A O 1
ATOM 688 N N . ALA A 1 93 ? 9.900 -9.605 -9.334 1.00 91.88 93 ALA A N 1
ATOM 689 C CA . ALA A 1 93 ? 9.841 -9.935 -10.757 1.00 91.88 93 ALA A CA 1
ATOM 690 C C . ALA A 1 93 ? 10.244 -11.393 -11.022 1.00 91.88 93 ALA A C 1
ATOM 692 O O . ALA A 1 93 ? 9.651 -12.054 -11.867 1.00 91.88 93 ALA A O 1
ATOM 693 N N . GLN A 1 94 ? 11.248 -11.896 -10.296 1.00 93.00 94 GLN A N 1
ATOM 694 C CA . GLN A 1 94 ? 11.747 -13.268 -10.454 1.00 93.00 94 GLN A CA 1
ATOM 695 C C . GLN A 1 94 ? 10.738 -14.324 -9.986 1.00 93.00 94 GLN A C 1
ATOM 697 O O . GLN A 1 94 ? 10.672 -15.392 -10.582 1.00 93.00 94 GLN A O 1
ATOM 702 N N . ASN A 1 95 ? 9.955 -14.015 -8.949 1.00 94.00 95 ASN A N 1
ATOM 703 C CA . ASN A 1 95 ? 8.960 -14.907 -8.351 1.00 94.00 95 ASN A CA 1
ATOM 704 C C . ASN A 1 95 ? 7.555 -14.309 -8.506 1.00 94.00 95 ASN A C 1
ATOM 706 O O . ASN A 1 95 ? 6.820 -14.151 -7.531 1.00 94.00 95 ASN A O 1
ATOM 710 N N . ARG A 1 96 ? 7.213 -13.904 -9.735 1.00 91.81 96 ARG A N 1
ATOM 711 C CA . ARG A 1 96 ? 5.973 -13.177 -10.023 1.00 91.81 96 ARG A CA 1
ATOM 712 C C . ARG A 1 96 ? 4.734 -13.944 -9.571 1.00 91.81 96 ARG A C 1
ATOM 714 O O . ARG A 1 96 ? 3.911 -13.382 -8.859 1.00 91.81 96 ARG A O 1
ATOM 721 N N . ASP A 1 97 ? 4.641 -15.211 -9.958 1.00 92.69 97 ASP A N 1
ATOM 722 C CA . ASP A 1 97 ? 3.482 -16.051 -9.654 1.00 92.69 97 ASP A CA 1
ATOM 723 C C . ASP A 1 97 ? 3.276 -16.183 -8.138 1.00 92.69 97 ASP A C 1
ATOM 725 O O . ASP A 1 97 ? 2.156 -16.053 -7.652 1.00 92.69 97 ASP A O 1
ATOM 729 N N . ASP A 1 98 ? 4.363 -16.343 -7.375 1.00 90.81 98 ASP A N 1
ATOM 730 C CA . ASP A 1 98 ? 4.314 -16.415 -5.910 1.00 90.81 98 ASP A CA 1
ATOM 731 C C . ASP A 1 98 ? 3.875 -15.086 -5.281 1.00 90.81 98 ASP A C 1
ATOM 733 O O . ASP A 1 98 ? 3.141 -15.075 -4.293 1.00 90.81 98 ASP A O 1
ATOM 737 N N . PHE A 1 99 ? 4.319 -13.957 -5.842 1.00 89.81 99 PHE A N 1
ATOM 738 C CA . PHE A 1 99 ? 3.932 -12.626 -5.378 1.00 89.81 99 PHE A CA 1
ATOM 739 C C . PHE A 1 99 ? 2.443 -12.344 -5.616 1.00 89.81 99 PHE A C 1
ATOM 741 O O . PHE A 1 99 ? 1.779 -11.804 -4.734 1.00 89.81 99 PHE A O 1
ATOM 748 N N . GLU A 1 100 ? 1.908 -12.728 -6.777 1.00 89.44 100 GLU A N 1
ATOM 749 C CA . GLU A 1 100 ? 0.493 -12.533 -7.121 1.00 89.44 100 GLU A CA 1
ATOM 750 C C . GLU A 1 100 ? -0.430 -13.531 -6.407 1.00 89.44 100 GLU A C 1
ATOM 752 O O . GLU A 1 100 ? -1.564 -13.194 -6.071 1.00 89.44 100 GLU A O 1
ATOM 757 N N . ALA A 1 101 ? 0.057 -14.744 -6.137 1.00 87.69 101 ALA A N 1
ATOM 758 C CA . ALA A 1 101 ? -0.681 -15.768 -5.401 1.00 87.69 101 ALA A CA 1
ATOM 759 C C . ALA A 1 101 ? -0.610 -15.599 -3.874 1.00 87.69 101 ALA A C 1
ATOM 761 O O . ALA A 1 101 ? -1.296 -16.330 -3.152 1.00 87.69 101 ALA A O 1
ATOM 762 N N . ALA A 1 102 ? 0.221 -14.681 -3.366 1.00 80.69 102 ALA A N 1
ATOM 763 C CA . ALA A 1 102 ? 0.417 -14.494 -1.936 1.00 80.69 102 ALA A CA 1
ATOM 764 C C . ALA A 1 102 ? -0.926 -14.171 -1.250 1.00 80.69 102 ALA A C 1
ATOM 766 O O . ALA A 1 102 ? -1.546 -13.148 -1.553 1.00 80.69 102 ALA A O 1
ATOM 767 N N . PRO A 1 103 ? -1.399 -15.009 -0.307 1.00 68.94 103 PRO A N 1
ATOM 768 C CA . PRO A 1 103 ? -2.608 -14.694 0.434 1.00 68.94 103 PRO A CA 1
ATOM 769 C C . PRO A 1 103 ? -2.366 -13.428 1.265 1.00 68.94 103 PRO A C 1
ATOM 771 O O . PRO A 1 103 ? -1.258 -13.233 1.781 1.00 68.94 103 PRO A O 1
ATOM 774 N N . PRO A 1 104 ? -3.383 -12.569 1.446 1.00 63.66 104 PRO A N 1
ATOM 775 C CA . PRO A 1 104 ? -3.201 -11.352 2.210 1.00 63.66 104 PRO A CA 1
ATOM 776 C C . PRO A 1 104 ? -2.752 -11.686 3.644 1.00 63.66 104 PRO A C 1
ATOM 778 O O . PRO A 1 104 ? -3.206 -12.688 4.210 1.00 63.66 104 PRO A O 1
ATOM 781 N N . PRO A 1 105 ? -1.899 -10.858 4.276 1.00 57.75 105 PRO A N 1
ATOM 782 C CA . PRO A 1 105 ? -1.283 -11.170 5.569 1.00 57.75 105 PRO A CA 1
ATOM 783 C C . PRO A 1 105 ? -2.269 -11.559 6.687 1.00 57.75 105 PRO A C 1
ATOM 785 O O . PRO A 1 105 ? -1.917 -12.308 7.598 1.00 57.75 105 PRO A O 1
ATOM 788 N N . TRP A 1 106 ? -3.524 -11.102 6.623 1.00 55.69 106 TRP A N 1
ATOM 789 C CA . TRP A 1 106 ? -4.568 -11.446 7.595 1.00 55.69 106 TRP A CA 1
ATOM 790 C C . TRP A 1 106 ? -5.186 -12.841 7.413 1.00 55.69 106 TRP A C 1
ATOM 792 O O . TRP A 1 106 ? -5.728 -13.376 8.378 1.00 55.69 106 TRP A O 1
ATOM 802 N N . LEU A 1 107 ? -5.069 -13.468 6.236 1.00 52.69 107 LEU A N 1
ATOM 803 C CA . LEU A 1 107 ? -5.454 -14.874 6.025 1.00 52.69 107 LEU A CA 1
ATOM 804 C C . LEU A 1 107 ? -4.475 -15.841 6.715 1.00 52.69 107 LEU A C 1
ATOM 806 O O . LEU A 1 107 ? -4.840 -16.958 7.072 1.00 52.69 107 LEU A O 1
ATOM 810 N N . ILE A 1 108 ? -3.247 -15.376 6.958 1.00 54.44 108 ILE A N 1
ATOM 811 C CA . ILE A 1 108 ? -2.168 -16.088 7.657 1.00 54.44 108 ILE A CA 1
ATOM 812 C C . ILE A 1 108 ? -2.130 -15.751 9.165 1.00 54.44 108 ILE A C 1
ATOM 814 O O . ILE A 1 108 ? -1.465 -16.431 9.946 1.00 54.44 108 ILE A O 1
ATOM 818 N N . TRP A 1 109 ? -2.888 -14.734 9.603 1.00 43.88 109 TRP A N 1
ATOM 819 C CA . TRP A 1 109 ? -2.865 -14.182 10.965 1.00 43.88 109 TRP A CA 1
ATOM 820 C C . TRP A 1 109 ? -3.400 -15.082 12.104 1.00 43.88 109 TRP A C 1
ATOM 822 O O . TRP A 1 109 ? -3.058 -14.793 13.252 1.00 43.88 109 TRP A O 1
ATOM 832 N N . PRO A 1 110 ? -4.131 -16.202 11.906 1.00 45.31 110 PRO A N 1
ATOM 833 C CA . PRO A 1 110 ? -4.327 -17.132 13.018 1.00 45.31 110 PRO A CA 1
ATOM 834 C C . PRO A 1 110 ? -3.145 -18.100 13.221 1.00 45.31 110 PRO A C 1
ATOM 836 O O . PRO A 1 110 ? -3.115 -18.788 14.236 1.00 45.31 110 PRO A O 1
ATOM 839 N N . ALA A 1 111 ? -2.161 -18.169 12.313 1.00 41.66 111 ALA A N 1
ATOM 840 C CA . ALA A 1 111 ? -1.129 -19.212 12.355 1.00 41.66 111 ALA A CA 1
ATOM 841 C C . ALA A 1 111 ? 0.151 -18.848 13.141 1.00 41.66 111 ALA A C 1
ATOM 843 O O . ALA A 1 111 ? 0.956 -19.738 13.407 1.00 41.66 111 ALA A O 1
ATOM 844 N N . VAL A 1 112 ? 0.362 -17.579 13.530 1.00 46.44 112 VAL A N 1
ATOM 845 C CA . VAL A 1 112 ? 1.648 -17.122 14.121 1.00 46.44 112 VAL A CA 1
ATOM 846 C C . VAL A 1 112 ? 1.524 -16.552 15.545 1.00 46.44 112 VAL A C 1
ATOM 848 O O . VAL A 1 112 ? 2.520 -16.150 16.137 1.00 46.44 112 VAL A O 1
ATOM 851 N N . LEU A 1 113 ? 0.346 -16.575 16.176 1.00 44.44 113 LEU A N 1
ATOM 852 C CA . LEU A 1 113 ? 0.222 -16.199 17.591 1.00 44.44 113 LEU A CA 1
ATOM 853 C C . LEU A 1 113 ? -0.603 -17.234 18.369 1.00 44.44 113 LEU A C 1
ATOM 855 O O . LEU A 1 113 ? -1.785 -17.406 18.063 1.00 44.44 113 LEU A O 1
ATOM 859 N N . PRO A 1 114 ? -0.036 -17.898 19.398 1.00 41.56 114 PRO A N 1
ATOM 860 C CA . PRO A 1 114 ? -0.830 -18.675 20.334 1.00 41.56 114 PRO A CA 1
ATOM 861 C C . PRO A 1 114 ? -1.626 -17.692 21.198 1.00 41.56 114 PRO A C 1
ATOM 863 O O . PRO A 1 114 ? -1.120 -17.158 22.179 1.00 41.56 114 PRO A O 1
ATOM 866 N N . TRP A 1 115 ? -2.872 -17.415 20.825 1.00 52.12 115 TRP A N 1
ATOM 867 C CA . TRP A 1 115 ? -3.789 -16.691 21.699 1.00 52.12 115 TRP A CA 1
ATOM 868 C C . TRP A 1 115 ? -4.552 -17.689 22.569 1.00 52.12 115 TRP A C 1
ATOM 870 O O . TRP A 1 115 ? -5.268 -18.557 22.071 1.00 52.12 115 TRP A O 1
ATOM 880 N N . HIS A 1 116 ? -4.387 -17.559 23.883 1.00 38.88 116 HIS A N 1
ATOM 881 C CA . HIS A 1 116 ? -5.370 -18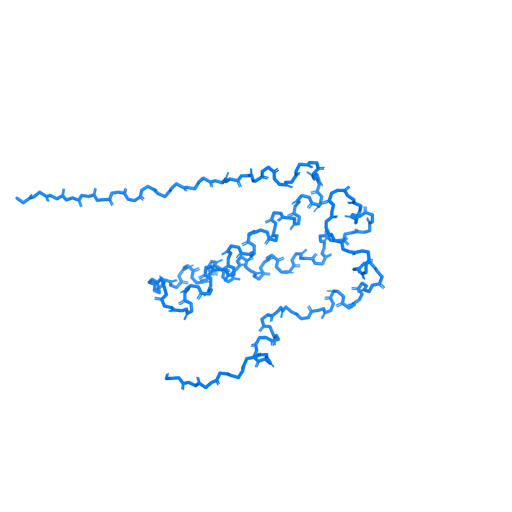.008 24.864 1.00 38.88 116 HIS A CA 1
ATOM 882 C C . HIS A 1 116 ? -6.297 -16.828 25.187 1.00 38.88 116 HIS A C 1
ATOM 884 O O . HIS A 1 116 ? -5.811 -15.696 25.268 1.00 38.88 116 HIS A O 1
ATOM 890 N N . PRO A 1 117 ? -7.609 -17.064 25.345 1.00 48.81 117 PRO A N 1
ATOM 891 C CA . PRO A 1 117 ? -8.524 -16.039 25.828 1.00 48.81 117 PRO A CA 1
ATOM 892 C C . PRO A 1 117 ? -8.148 -15.650 27.266 1.00 48.81 117 PRO A C 1
ATOM 894 O O . PRO A 1 117 ? -7.815 -16.523 28.071 1.00 48.81 117 PRO A O 1
ATOM 897 N N . ILE A 1 118 ? -8.200 -14.351 27.569 1.00 42.16 118 ILE A N 1
ATOM 898 C CA . ILE A 1 118 ? -8.375 -13.847 28.939 1.00 42.16 118 ILE A CA 1
ATOM 899 C C . ILE A 1 118 ? -9.863 -13.560 29.103 1.00 42.16 118 ILE A C 1
ATOM 901 O O . ILE A 1 118 ? -10.422 -12.945 28.165 1.00 42.16 118 ILE A O 1
#

pLDDT: mean 77.61, std 18.85, range [38.88, 94.31]

Solvent-accessible surface area (backbone atoms only — not comparable to full-atom values): 7534 Å² total; per-residue (Å²): 137,84,84,81,82,81,78,79,77,82,77,85,72,81,74,79,63,87,77,53,80,81,46,56,70,58,52,34,52,43,54,52,44,52,50,52,30,51,54,28,53,52,52,51,51,34,49,74,70,62,76,42,85,92,46,72,68,58,53,50,54,33,52,48,49,38,51,56,43,58,73,46,49,65,76,50,65,54,88,88,53,47,54,85,76,37,85,54,59,68,60,50,73,77,39,42,70,60,62,66,65,51,70,58,73,74,81,54,56,76,78,81,57,95,78,74,88,131

Radius of gyration: 18.79 Å; Cα contacts (8 Å, |Δi|>4): 54; chains: 1; bounding box: 39×47×49 Å

Nearest PDB structures (foldseek):
  6a3l-assembly1_B  TM=9.028E-01  e=7.932E-03  Shewanella violacea DSS12
  6a3k-assembly1_A-2  TM=8.936E-01  e=5.609E-02  Shewanella sp. DB6705
  8h28-assembly1_B  TM=8.946E-01  e=5.609E-02  Shewanella sp. DB6705
  4ulv-assembly1_B  TM=8.706E-01  e=9.563E-02  Shewanella frigidimarina
  2j8w-assembly1_A  TM=8.646E-01  e=1.836E-01  Rubrivivax gelatinosus